Protein AF-A0A1Z9F2Z7-F1 (afdb_monomer)

Sequence (155 aa):
MIIESVAAASAILSSLNGLIKTANESGQGIQQLMGTISDFGEALTNFEVERKSSTFKPLSQSEILKLTQIKKSYERYWRDVHDILLVADPETLEAFKAAKIEQERARKEHLRLIARKKKEREILMQQLLVGGATLFIGGIIAIGSIFIIVKVFGG

Mean predicted aligned error: 11.64 Å

pLDDT: mean 77.97, std 8.85, range [50.25, 89.12]

Structure (mmCIF, N/CA/C/O backbone):
data_AF-A0A1Z9F2Z7-F1
#
_entry.id   AF-A0A1Z9F2Z7-F1
#
loop_
_atom_site.group_PDB
_atom_site.id
_atom_site.type_symbol
_atom_site.label_atom_id
_atom_site.label_alt_id
_atom_site.label_comp_id
_atom_site.label_asym_id
_atom_site.label_entity_id
_atom_site.label_seq_id
_atom_site.pdbx_PDB_ins_code
_atom_site.Cartn_x
_atom_site.Cartn_y
_atom_site.Cartn_z
_atom_site.occupancy
_atom_site.B_iso_or_equiv
_atom_site.auth_seq_id
_atom_site.auth_comp_id
_atom_site.auth_asym_id
_atom_site.auth_atom_id
_atom_site.pdbx_PDB_model_num
ATOM 1 N N . MET A 1 1 ? -4.131 -10.294 -0.042 1.00 72.69 1 MET A N 1
ATOM 2 C CA . MET A 1 1 ? -5.176 -9.638 -0.870 1.00 72.69 1 MET A CA 1
ATOM 3 C C . MET A 1 1 ? -4.558 -9.168 -2.187 1.00 72.69 1 MET A C 1
ATOM 5 O O . MET A 1 1 ? -3.393 -8.794 -2.164 1.00 72.69 1 MET A O 1
ATOM 9 N N . ILE A 1 2 ? -5.284 -9.196 -3.314 1.00 73.38 2 ILE A N 1
ATOM 10 C CA . ILE A 1 2 ? -4.780 -8.736 -4.627 1.00 73.38 2 ILE A CA 1
ATOM 11 C C . ILE A 1 2 ? -5.693 -7.624 -5.151 1.00 73.38 2 ILE A C 1
ATOM 13 O O . ILE A 1 2 ? -6.915 -7.747 -5.100 1.00 73.38 2 ILE A O 1
ATOM 17 N N . ILE A 1 3 ? -5.099 -6.532 -5.634 1.00 80.00 3 ILE A N 1
ATOM 18 C CA . ILE A 1 3 ? -5.809 -5.424 -6.277 1.00 80.00 3 ILE A CA 1
ATOM 19 C C . ILE A 1 3 ? -5.435 -5.444 -7.752 1.00 80.00 3 ILE A C 1
ATOM 21 O O . ILE A 1 3 ? -4.288 -5.199 -8.102 1.00 80.00 3 ILE A O 1
ATOM 25 N N . GLU A 1 4 ? -6.411 -5.714 -8.611 1.00 79.88 4 GLU A N 1
ATOM 26 C CA . GLU A 1 4 ? -6.197 -5.789 -10.063 1.00 79.88 4 GLU A CA 1
ATOM 27 C C . GLU A 1 4 ? -6.548 -4.473 -10.774 1.00 79.88 4 GLU A C 1
ATOM 29 O O . GLU A 1 4 ? -6.140 -4.224 -11.909 1.00 79.88 4 GLU A O 1
ATOM 34 N N . SER A 1 5 ? -7.317 -3.602 -10.112 1.00 84.75 5 SER A N 1
ATOM 35 C CA . SER A 1 5 ? -7.756 -2.319 -10.659 1.00 84.75 5 SER A CA 1
ATOM 36 C C . SER A 1 5 ? -8.044 -1.287 -9.568 1.00 84.75 5 SER A C 1
ATOM 38 O O . SER A 1 5 ? -8.316 -1.616 -8.412 1.00 84.75 5 SER A O 1
ATOM 40 N N . VAL A 1 6 ? -8.073 -0.008 -9.953 1.00 83.19 6 VAL A N 1
ATOM 41 C CA . VAL A 1 6 ? -8.484 1.087 -9.055 1.00 83.19 6 VAL A CA 1
ATOM 42 C C . VAL A 1 6 ? -9.939 0.927 -8.589 1.00 83.19 6 VAL A C 1
ATOM 44 O O . VAL A 1 6 ? -10.285 1.327 -7.476 1.00 83.19 6 VAL A O 1
ATOM 47 N N . ALA A 1 7 ? -10.795 0.311 -9.409 1.00 85.06 7 ALA A N 1
ATOM 48 C CA . ALA A 1 7 ? -12.169 -0.009 -9.033 1.00 85.06 7 ALA A CA 1
ATOM 49 C C . ALA A 1 7 ? -12.216 -1.077 -7.927 1.00 85.06 7 ALA A C 1
ATOM 51 O O . ALA A 1 7 ? -12.922 -0.887 -6.940 1.00 85.06 7 ALA A O 1
ATOM 52 N N . ALA A 1 8 ? -11.400 -2.133 -8.032 1.00 86.25 8 ALA A N 1
ATOM 53 C CA . ALA A 1 8 ? -11.265 -3.138 -6.976 1.00 86.25 8 ALA A CA 1
ATOM 54 C C . ALA A 1 8 ? -10.764 -2.510 -5.665 1.00 86.25 8 ALA A C 1
ATOM 56 O O . ALA A 1 8 ? -11.340 -2.748 -4.604 1.00 86.25 8 ALA A O 1
ATOM 57 N N . ALA A 1 9 ? -9.765 -1.622 -5.743 1.00 86.50 9 ALA A N 1
ATOM 58 C CA . ALA A 1 9 ? -9.284 -0.882 -4.577 1.00 86.50 9 ALA A CA 1
ATOM 59 C C . ALA A 1 9 ? -10.388 -0.026 -3.929 1.00 86.50 9 ALA A C 1
ATOM 61 O O . ALA A 1 9 ? -10.480 0.049 -2.708 1.00 86.50 9 ALA A O 1
ATOM 62 N N . SER A 1 10 ? -11.251 0.590 -4.742 1.00 85.44 10 SER A N 1
ATOM 63 C CA . SER A 1 10 ? -12.384 1.397 -4.268 1.00 85.44 10 SER A CA 1
ATOM 64 C C . SER A 1 10 ? -13.475 0.544 -3.606 1.00 85.44 10 SER A C 1
ATOM 66 O O . SER A 1 10 ? -14.048 0.957 -2.601 1.00 85.44 10 SER A O 1
ATOM 68 N N . ALA A 1 11 ? -13.747 -0.654 -4.132 1.00 87.25 11 ALA A N 1
ATOM 69 C CA . ALA A 1 11 ? -14.697 -1.597 -3.539 1.00 87.25 11 ALA A CA 1
ATOM 70 C C . ALA A 1 11 ? -14.218 -2.086 -2.163 1.00 87.25 11 ALA A C 1
ATOM 72 O O . ALA A 1 11 ? -14.978 -2.062 -1.194 1.00 87.25 11 ALA A O 1
ATOM 73 N N . ILE A 1 12 ? -12.933 -2.436 -2.047 1.00 86.94 12 ILE A N 1
ATOM 74 C CA . ILE A 1 12 ? -12.328 -2.820 -0.765 1.00 86.94 12 ILE A CA 1
ATOM 75 C C . ILE A 1 12 ? -12.365 -1.645 0.222 1.00 86.94 12 ILE A C 1
ATOM 77 O O . ILE A 1 12 ? -12.743 -1.824 1.377 1.00 86.94 12 ILE A O 1
ATOM 81 N N . LEU A 1 13 ? -12.056 -0.427 -0.235 1.00 86.81 13 LEU A N 1
ATOM 82 C CA . LEU A 1 13 ? -12.156 0.787 0.580 1.00 86.81 13 LEU A CA 1
ATOM 83 C C . LEU A 1 13 ? -13.582 0.993 1.132 1.00 86.81 13 LEU A C 1
ATOM 85 O O . LEU A 1 13 ? -13.764 1.363 2.291 1.00 86.81 13 LEU A O 1
ATOM 89 N N . SER A 1 14 ? -14.609 0.725 0.321 1.00 88.25 14 SER A N 1
ATOM 90 C CA . SER A 1 14 ? -16.007 0.778 0.760 1.00 88.25 14 SER A CA 1
ATOM 91 C C . SER A 1 14 ? -16.318 -0.277 1.829 1.00 88.25 14 SER A C 1
ATOM 93 O O . SER A 1 14 ? -16.948 0.055 2.832 1.00 88.25 14 SER A O 1
ATOM 95 N N . SER A 1 15 ? -15.804 -1.501 1.676 1.00 87.38 15 SER A N 1
ATOM 96 C CA . SER A 1 15 ? -15.924 -2.555 2.692 1.00 87.38 15 SER A CA 1
ATOM 97 C C . SER A 1 15 ? -15.246 -2.168 4.011 1.00 87.38 15 SER A C 1
ATOM 99 O O . SER A 1 15 ? -15.815 -2.386 5.078 1.00 87.38 15 SER A O 1
ATOM 101 N N . LEU A 1 16 ? -14.059 -1.555 3.951 1.00 87.25 16 LEU A N 1
ATOM 102 C CA . LEU A 1 16 ? -13.340 -1.068 5.133 1.00 87.25 16 LEU A CA 1
ATOM 103 C C . LEU A 1 16 ? -14.136 0.001 5.887 1.00 87.25 16 LEU A C 1
ATOM 105 O O . LEU A 1 16 ? -14.229 -0.070 7.107 1.00 87.25 16 LEU A O 1
ATOM 109 N N . ASN A 1 17 ? -14.777 0.944 5.182 1.00 87.94 17 ASN A N 1
ATOM 110 C CA . ASN A 1 17 ? -15.693 1.895 5.828 1.00 87.94 17 ASN A CA 1
ATOM 111 C C . ASN A 1 17 ? -16.819 1.184 6.593 1.00 87.94 17 ASN A C 1
ATOM 113 O O . ASN A 1 17 ? -17.200 1.645 7.665 1.00 87.94 17 ASN A O 1
ATOM 117 N N . GLY A 1 18 ? -17.372 0.099 6.038 1.00 88.19 18 GLY A N 1
ATOM 118 C CA . GLY A 1 18 ? -18.403 -0.697 6.706 1.00 88.19 18 GLY A CA 1
ATOM 119 C C . GLY A 1 18 ? -17.891 -1.305 8.011 1.00 88.19 18 GLY A C 1
ATOM 120 O O . GLY A 1 18 ? -18.503 -1.112 9.056 1.00 88.19 18 GLY A O 1
ATOM 121 N N . LEU A 1 19 ? -16.718 -1.941 7.963 1.00 86.31 19 LEU A N 1
ATOM 122 C CA . LEU A 1 19 ? -16.080 -2.540 9.139 1.00 86.31 19 LEU A CA 1
ATOM 123 C C . LEU A 1 19 ? -15.731 -1.504 10.218 1.00 86.31 19 LEU A C 1
ATOM 125 O O . LEU A 1 19 ? -15.905 -1.786 11.398 1.00 86.31 19 LEU A O 1
ATOM 129 N N . ILE A 1 20 ? -15.291 -0.300 9.835 1.00 86.94 20 ILE A N 1
ATOM 130 C CA . ILE A 1 20 ? -15.025 0.800 10.780 1.00 86.94 20 ILE A CA 1
ATOM 131 C C . ILE A 1 20 ? -16.297 1.218 11.507 1.00 86.94 20 ILE A C 1
ATOM 133 O O . ILE A 1 20 ? -16.264 1.400 12.719 1.00 86.94 20 ILE A O 1
ATOM 137 N N . LYS A 1 21 ? -17.420 1.353 10.791 1.00 88.44 21 LYS A N 1
ATOM 138 C CA . LYS A 1 21 ? -18.703 1.690 11.422 1.00 88.44 21 LYS A CA 1
ATOM 139 C C . LYS A 1 21 ? -19.112 0.625 12.431 1.00 88.44 21 LYS A C 1
ATOM 141 O O . LYS A 1 21 ? -19.410 0.960 13.569 1.00 88.44 21 LYS A O 1
ATOM 146 N N . THR A 1 22 ? -19.028 -0.647 12.048 1.00 85.25 22 THR A N 1
ATOM 147 C CA . THR A 1 22 ? -19.336 -1.766 12.945 1.00 85.25 22 THR A CA 1
ATOM 148 C C . THR A 1 22 ? -18.419 -1.795 14.168 1.00 85.25 22 THR A C 1
ATOM 150 O O . THR A 1 22 ? -18.904 -1.967 15.286 1.00 85.25 22 THR A O 1
ATOM 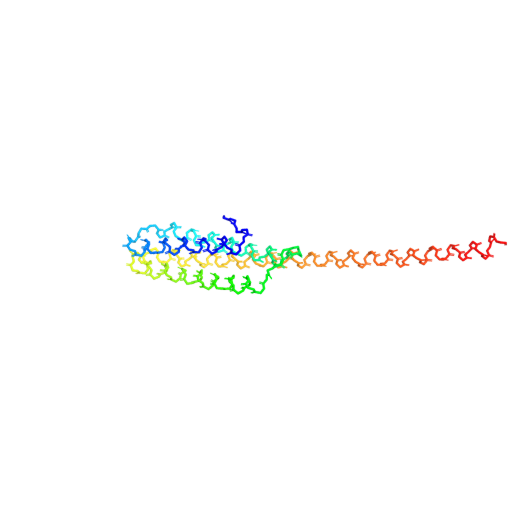153 N N . ALA A 1 23 ? -17.115 -1.580 13.985 1.00 85.38 23 ALA A N 1
ATOM 154 C CA . ALA A 1 23 ? -16.154 -1.526 15.084 1.00 85.38 23 ALA A CA 1
ATOM 155 C C . ALA A 1 23 ? -16.412 -0.339 16.023 1.00 85.38 23 ALA A C 1
ATOM 157 O O . ALA A 1 23 ? -16.305 -0.486 17.236 1.00 85.38 23 ALA A O 1
ATOM 158 N N . ASN A 1 24 ? -16.802 0.814 15.480 1.00 83.69 24 ASN A N 1
ATOM 159 C CA . ASN A 1 24 ? -17.146 1.996 16.264 1.00 83.69 24 ASN A CA 1
ATOM 160 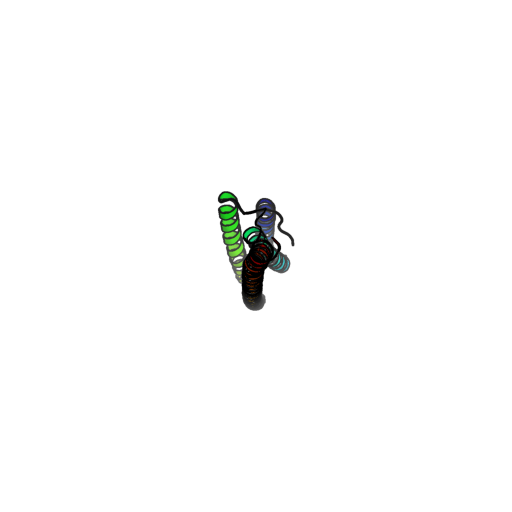C C . ASN A 1 24 ? -18.449 1.816 17.062 1.00 83.69 24 ASN A C 1
ATOM 162 O O . ASN A 1 24 ? -18.557 2.284 18.187 1.00 83.69 24 ASN A O 1
ATOM 166 N N . GLU A 1 25 ? -19.445 1.139 16.488 1.00 82.88 25 GLU A N 1
ATOM 167 C CA . GLU A 1 25 ? -20.755 0.936 17.121 1.00 82.88 25 GLU A CA 1
ATOM 168 C C . GLU A 1 25 ? -20.745 -0.175 18.180 1.00 82.88 25 GLU A C 1
ATOM 170 O O . GLU A 1 25 ? -21.462 -0.084 19.173 1.00 82.88 25 GLU A O 1
ATOM 175 N N . SER A 1 26 ? -19.952 -1.230 17.974 1.00 79.25 26 SER A N 1
ATOM 176 C CA . SER A 1 26 ? -19.972 -2.428 18.826 1.00 79.25 26 SER A CA 1
ATOM 177 C C . SER A 1 26 ? -18.719 -2.623 19.680 1.00 79.25 26 SER A C 1
ATOM 179 O O . SER A 1 26 ? -18.720 -3.481 20.560 1.00 79.25 26 SER A O 1
ATOM 181 N N . GLY A 1 27 ? -17.629 -1.900 19.398 1.00 69.94 27 GLY A N 1
ATOM 182 C CA . GLY A 1 27 ? -16.301 -2.149 19.975 1.00 69.94 27 GLY A CA 1
ATOM 183 C C . GLY A 1 27 ? -15.671 -3.485 19.548 1.00 69.94 27 GLY A C 1
ATOM 184 O O . GLY A 1 27 ? -14.523 -3.770 19.883 1.00 69.94 27 GLY A O 1
ATOM 185 N N . GLN A 1 28 ? -16.394 -4.320 18.796 1.00 75.44 28 GLN A N 1
ATOM 186 C CA . GLN A 1 28 ? -15.959 -5.647 18.374 1.00 75.44 28 GLN A CA 1
ATOM 187 C C . GLN A 1 28 ? -15.321 -5.609 16.983 1.00 75.44 28 GLN A C 1
ATOM 189 O O . GLN A 1 28 ? -15.582 -4.729 16.165 1.00 75.44 28 GLN A O 1
ATOM 194 N N . GLY A 1 29 ? -14.463 -6.590 16.695 1.00 78.06 29 GLY A N 1
ATOM 195 C CA . GLY A 1 29 ? -13.869 -6.745 15.364 1.00 78.06 29 GLY A CA 1
ATOM 196 C C . GLY A 1 29 ? -12.740 -5.761 15.042 1.00 78.06 29 GLY A C 1
ATOM 197 O O . GLY A 1 29 ? -12.251 -5.762 13.914 1.00 78.06 29 GLY A O 1
ATOM 198 N N . ILE A 1 30 ? -12.260 -4.973 16.012 1.00 81.00 30 ILE A N 1
ATOM 199 C CA . ILE A 1 30 ? -11.138 -4.040 15.807 1.00 81.00 30 ILE A CA 1
ATOM 200 C C . ILE A 1 30 ? -9.879 -4.783 15.338 1.00 81.00 30 ILE A C 1
ATOM 202 O O . ILE A 1 30 ? -9.212 -4.334 14.413 1.00 81.00 30 ILE A O 1
ATOM 206 N N . GLN A 1 31 ? -9.586 -5.962 15.891 1.00 78.06 31 GLN A N 1
ATOM 207 C CA . GLN A 1 31 ? -8.452 -6.785 15.444 1.00 78.06 31 GLN A CA 1
ATOM 208 C C . GLN A 1 31 ? -8.578 -7.233 13.985 1.00 78.06 31 GLN A C 1
ATOM 210 O O . GLN A 1 31 ? -7.618 -7.146 13.219 1.00 78.06 31 GLN A O 1
ATOM 215 N N . GLN A 1 32 ? -9.777 -7.638 13.568 1.00 83.25 32 GLN A N 1
ATOM 216 C CA . GLN A 1 32 ? -10.051 -7.998 12.179 1.00 83.25 32 GLN A CA 1
ATOM 217 C C . GLN A 1 32 ? -9.944 -6.780 11.254 1.00 83.25 32 GLN A C 1
ATOM 219 O O . GLN A 1 32 ? -9.379 -6.871 10.162 1.00 83.25 32 GLN A O 1
ATOM 224 N N . LEU A 1 33 ? -10.448 -5.629 11.697 1.00 84.12 33 LEU A N 1
ATOM 225 C CA . LEU A 1 33 ? -10.346 -4.367 10.978 1.00 84.12 33 LEU A CA 1
ATOM 226 C C . LEU A 1 33 ? -8.881 -3.951 10.794 1.00 84.12 33 LEU A C 1
ATOM 228 O O . LEU A 1 33 ? -8.487 -3.612 9.681 1.00 84.12 33 LEU A O 1
ATOM 232 N N . MET A 1 34 ? -8.059 -4.051 11.840 1.00 80.88 34 MET A N 1
ATOM 233 C CA . MET A 1 34 ? -6.619 -3.789 11.774 1.00 80.88 34 MET A CA 1
ATOM 234 C C . MET A 1 34 ? -5.921 -4.687 10.752 1.00 80.88 34 MET A C 1
ATOM 236 O O . MET A 1 34 ? -5.185 -4.182 9.903 1.00 80.88 34 MET A O 1
ATOM 240 N N . GLY A 1 35 ? -6.188 -5.998 10.787 1.00 81.62 35 GLY A N 1
ATOM 241 C CA . GLY A 1 35 ? -5.644 -6.942 9.808 1.00 81.62 35 GLY A CA 1
ATOM 242 C C . GLY A 1 35 ? -6.067 -6.595 8.379 1.00 81.62 35 GLY A C 1
ATOM 243 O O . GLY A 1 35 ? -5.234 -6.490 7.484 1.00 81.62 35 GLY A O 1
ATOM 244 N N . THR A 1 36 ? -7.349 -6.288 8.178 1.00 84.38 36 THR A N 1
ATOM 245 C CA . THR A 1 36 ? -7.888 -5.965 6.848 1.00 84.38 36 THR A CA 1
ATOM 246 C C . THR A 1 36 ? -7.326 -4.649 6.303 1.00 84.38 36 THR A C 1
ATOM 248 O O . THR A 1 36 ? -7.004 -4.559 5.117 1.00 84.38 36 THR A O 1
ATOM 251 N N . ILE A 1 37 ? -7.174 -3.622 7.150 1.00 84.25 37 ILE A N 1
ATOM 252 C CA . ILE A 1 37 ? -6.520 -2.365 6.767 1.00 84.25 37 ILE A CA 1
ATOM 253 C C . ILE A 1 37 ? -5.058 -2.646 6.401 1.00 84.25 37 ILE A C 1
ATOM 255 O O . ILE A 1 37 ? -4.592 -2.153 5.375 1.00 84.25 37 ILE A O 1
ATOM 259 N N . SER A 1 38 ? -4.344 -3.454 7.190 1.00 84.25 38 SER A N 1
ATOM 260 C CA . SER A 1 38 ? -2.955 -3.823 6.904 1.00 84.25 38 SER A CA 1
ATOM 261 C C . SER A 1 38 ? -2.797 -4.494 5.541 1.00 84.25 38 SER A C 1
ATOM 263 O O . SER A 1 38 ? -2.049 -3.999 4.692 1.00 84.25 38 SER A O 1
ATOM 265 N N . ASP A 1 39 ? -3.570 -5.550 5.295 1.00 85.62 39 ASP A N 1
ATOM 266 C CA . ASP A 1 39 ? -3.541 -6.308 4.044 1.00 85.62 39 ASP A CA 1
ATOM 267 C C . ASP A 1 39 ? -3.902 -5.436 2.837 1.00 85.62 39 ASP A C 1
ATOM 269 O O . ASP A 1 39 ? -3.331 -5.575 1.751 1.00 85.62 39 ASP A O 1
ATOM 273 N N . PHE A 1 40 ? -4.841 -4.503 3.019 1.00 87.19 40 PHE A N 1
ATOM 274 C CA . PHE A 1 40 ? -5.204 -3.543 1.986 1.00 87.19 40 PHE A CA 1
ATOM 275 C C . PHE A 1 40 ? -4.064 -2.564 1.683 1.00 87.19 40 PHE A C 1
ATOM 277 O O . PHE A 1 40 ? -3.782 -2.296 0.515 1.00 87.19 40 PHE A O 1
ATOM 284 N N . GLY A 1 41 ? -3.379 -2.048 2.706 1.00 84.38 41 GLY A N 1
ATOM 285 C CA . GLY A 1 41 ? -2.238 -1.143 2.544 1.00 84.38 41 GLY A CA 1
ATOM 286 C C . GLY A 1 41 ? -1.065 -1.787 1.799 1.00 84.38 41 GLY A C 1
ATOM 287 O O . GLY A 1 41 ? -0.430 -1.144 0.948 1.00 84.38 41 GLY A O 1
ATOM 288 N N . GLU A 1 42 ? -0.801 -3.065 2.075 1.00 84.12 42 GLU A N 1
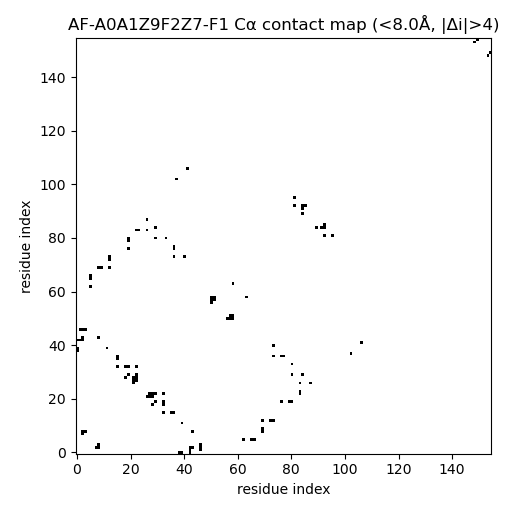ATOM 289 C CA . GLU A 1 42 ? 0.196 -3.859 1.357 1.00 84.12 42 GLU A CA 1
ATOM 290 C C . GLU A 1 42 ? -0.223 -4.093 -0.100 1.00 84.12 42 GLU A C 1
ATOM 292 O O . GLU A 1 42 ? 0.530 -3.759 -1.022 1.00 84.12 42 GLU A O 1
ATOM 297 N N . ALA A 1 43 ? -1.452 -4.566 -0.328 1.00 85.31 43 ALA A N 1
ATOM 298 C CA . ALA A 1 43 ? -1.982 -4.805 -1.669 1.00 85.31 43 ALA A CA 1
ATOM 299 C C . ALA A 1 43 ? -2.005 -3.526 -2.524 1.00 85.31 43 ALA A C 1
ATOM 301 O O . ALA A 1 43 ? -1.655 -3.561 -3.704 1.00 85.31 43 ALA A O 1
ATOM 302 N N . LEU A 1 44 ? -2.345 -2.378 -1.926 1.00 86.62 44 LEU A N 1
ATOM 303 C CA . LEU A 1 44 ? -2.347 -1.073 -2.591 1.00 86.62 44 LEU A CA 1
ATOM 304 C C . LEU A 1 44 ? -0.936 -0.634 -2.990 1.00 86.62 44 LEU A C 1
ATOM 306 O O . LEU A 1 44 ? -0.741 -0.078 -4.072 1.00 86.62 44 LEU A O 1
ATOM 310 N N . THR A 1 45 ? 0.052 -0.897 -2.132 1.00 84.81 45 THR A N 1
ATOM 311 C CA . THR A 1 45 ? 1.461 -0.594 -2.414 1.00 84.81 45 THR A CA 1
ATOM 312 C C . THR A 1 45 ? 1.989 -1.479 -3.547 1.00 84.81 45 THR A C 1
ATOM 314 O O . THR A 1 45 ? 2.616 -0.969 -4.475 1.00 84.81 45 THR A O 1
ATOM 317 N N . ASN A 1 46 ? 1.688 -2.780 -3.519 1.00 84.88 46 ASN A N 1
ATOM 318 C CA . ASN A 1 46 ? 2.086 -3.718 -4.571 1.00 84.88 46 ASN A CA 1
ATOM 319 C C . ASN A 1 46 ? 1.436 -3.364 -5.920 1.00 84.88 46 ASN A C 1
ATOM 321 O O . ASN A 1 46 ? 2.137 -3.284 -6.928 1.00 84.88 46 ASN A O 1
ATOM 325 N N . PHE A 1 47 ? 0.138 -3.040 -5.927 1.00 86.50 47 PHE A N 1
ATOM 326 C CA . PHE A 1 47 ? -0.574 -2.588 -7.126 1.00 86.50 47 PHE A CA 1
ATOM 327 C C . PHE A 1 47 ? 0.033 -1.316 -7.727 1.00 86.50 47 PHE A C 1
ATOM 329 O O . PHE A 1 47 ? 0.222 -1.219 -8.939 1.00 86.50 47 PHE A O 1
ATOM 336 N N . GLU A 1 48 ? 0.377 -0.328 -6.897 1.00 83.19 48 GLU A N 1
ATOM 337 C CA . GLU A 1 48 ? 1.010 0.900 -7.382 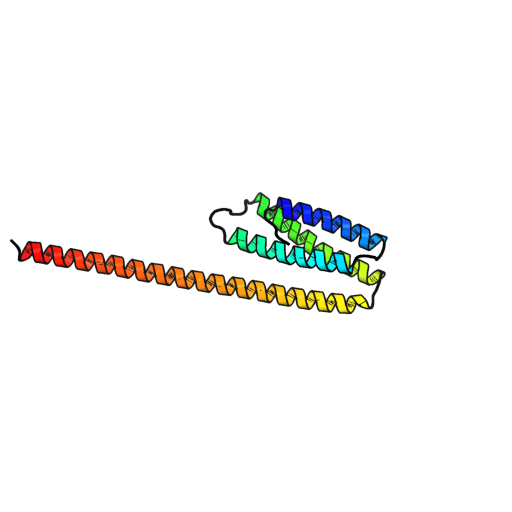1.00 83.19 48 GLU A CA 1
ATOM 338 C C . GLU A 1 48 ? 2.384 0.626 -8.005 1.00 83.19 48 GLU A C 1
ATOM 340 O O . GLU A 1 48 ? 2.713 1.201 -9.043 1.00 83.19 48 GLU A O 1
ATOM 345 N N . VAL A 1 49 ? 3.184 -0.248 -7.392 1.00 81.50 49 VAL A N 1
ATOM 346 C CA . VAL A 1 49 ? 4.500 -0.636 -7.914 1.00 81.50 49 VAL A CA 1
ATOM 347 C C . VAL A 1 49 ? 4.360 -1.359 -9.251 1.00 81.50 49 VAL A C 1
ATOM 349 O O . VAL A 1 49 ? 5.066 -1.019 -10.204 1.00 81.50 49 VAL A O 1
ATOM 352 N N . GLU A 1 50 ? 3.434 -2.309 -9.352 1.00 81.19 50 GLU A N 1
ATOM 353 C CA . GLU A 1 50 ? 3.160 -3.041 -10.588 1.00 81.19 50 GLU A CA 1
ATOM 354 C C . GLU A 1 50 ? 2.711 -2.089 -11.700 1.00 81.19 50 GLU A C 1
ATOM 356 O O . GLU A 1 50 ? 3.288 -2.065 -12.785 1.00 81.19 50 GLU A O 1
ATOM 361 N N . ARG A 1 51 ? 1.746 -1.212 -11.418 1.00 82.12 51 ARG A N 1
ATOM 362 C CA . ARG A 1 51 ? 1.206 -0.283 -12.416 1.00 82.12 51 ARG A CA 1
ATOM 363 C C . ARG A 1 51 ? 2.199 0.805 -12.830 1.00 82.12 51 ARG A C 1
ATOM 365 O O . ARG A 1 51 ? 2.197 1.201 -13.991 1.00 82.12 51 ARG A O 1
ATOM 372 N N . LYS A 1 52 ? 3.065 1.279 -11.924 1.00 73.75 52 LYS A N 1
ATOM 373 C CA . LYS A 1 52 ? 4.145 2.231 -12.259 1.00 73.75 52 LYS A CA 1
ATOM 374 C C . LYS A 1 52 ? 5.287 1.596 -13.046 1.00 73.75 52 LYS A C 1
ATOM 376 O O . LYS A 1 52 ? 5.990 2.308 -13.756 1.00 73.75 52 LYS A O 1
ATOM 381 N N . SER A 1 53 ? 5.521 0.297 -12.877 1.00 69.56 53 SER A N 1
ATOM 382 C CA . SER A 1 53 ? 6.569 -0.432 -13.601 1.00 69.56 53 SER A CA 1
ATOM 383 C C . SER A 1 53 ? 6.074 -1.069 -14.903 1.00 69.56 53 SER A C 1
ATOM 385 O O . SER A 1 53 ? 6.892 -1.475 -15.725 1.00 69.56 53 SER A O 1
ATOM 387 N N . SER A 1 54 ? 4.757 -1.135 -15.116 1.00 69.94 54 SER A N 1
ATOM 388 C CA . SER A 1 54 ? 4.157 -1.720 -16.312 1.00 69.94 54 SER A CA 1
ATOM 389 C C . SER A 1 54 ? 4.177 -0.759 -17.502 1.00 69.94 54 SER A C 1
ATOM 391 O O . SER A 1 54 ? 3.517 0.278 -17.498 1.00 69.94 54 SER A O 1
ATOM 393 N N . THR A 1 55 ? 4.869 -1.156 -18.571 1.00 61.75 55 THR A N 1
ATOM 394 C CA . THR A 1 55 ? 4.858 -0.461 -19.871 1.00 61.75 55 THR A CA 1
ATOM 395 C C . THR A 1 55 ? 3.533 -0.652 -20.622 1.00 61.75 55 THR A C 1
ATOM 397 O O . THR A 1 55 ? 3.137 0.198 -21.411 1.00 61.75 55 THR A O 1
ATOM 400 N N . PHE A 1 56 ? 2.828 -1.761 -20.374 1.00 62.06 56 PHE A N 1
ATOM 401 C CA . PHE A 1 56 ? 1.645 -2.173 -21.147 1.00 62.06 56 PHE A CA 1
ATOM 402 C C . PHE A 1 56 ? 0.320 -1.712 -20.539 1.00 62.06 56 PHE A C 1
ATOM 404 O O . PHE A 1 56 ? -0.703 -1.657 -21.218 1.00 62.06 56 PHE A O 1
ATOM 411 N N . LYS A 1 57 ? 0.326 -1.406 -19.243 1.00 68.44 57 LYS A N 1
ATOM 412 C CA . LYS A 1 57 ? -0.849 -1.017 -18.469 1.00 68.44 57 LYS A CA 1
ATOM 413 C C . LYS A 1 57 ? -0.455 0.135 -17.528 1.00 68.44 57 LYS A C 1
ATOM 415 O O . LYS A 1 57 ? -0.428 -0.073 -16.313 1.00 68.44 57 LYS A O 1
ATOM 420 N N . PRO A 1 58 ? -0.149 1.337 -18.051 1.00 75.69 58 PRO A N 1
ATOM 421 C CA . PRO A 1 58 ? 0.070 2.515 -17.219 1.00 75.69 58 PRO A CA 1
ATOM 422 C C . PRO A 1 58 ? -1.248 2.999 -16.593 1.00 75.69 58 PRO A C 1
ATOM 424 O O . PRO A 1 58 ? -2.339 2.707 -17.092 1.00 75.69 58 PRO A O 1
ATOM 427 N N . LEU A 1 59 ? -1.155 3.731 -15.482 1.00 78.00 59 LEU A N 1
ATOM 428 C CA . LEU A 1 59 ? -2.307 4.414 -14.884 1.00 78.00 59 LEU A CA 1
ATOM 429 C C . LEU A 1 59 ? -2.626 5.676 -15.686 1.00 78.00 59 LEU A C 1
ATOM 431 O O . LEU A 1 59 ? -1.742 6.494 -15.938 1.00 78.00 59 LEU A O 1
ATOM 435 N N . SER A 1 60 ? -3.895 5.868 -16.033 1.00 83.81 60 SER A N 1
ATOM 436 C CA . SER A 1 60 ? -4.377 7.152 -16.543 1.00 83.81 60 SER A CA 1
ATOM 437 C C . SER A 1 60 ? -4.346 8.229 -15.448 1.00 83.81 60 SER A C 1
ATOM 439 O O . SER A 1 60 ? -4.401 7.925 -14.255 1.00 83.81 60 SER A O 1
ATOM 441 N N . GLN A 1 61 ? -4.345 9.510 -15.831 1.00 82.62 61 GLN A N 1
ATOM 442 C CA . GLN A 1 61 ? -4.408 10.630 -14.874 1.00 82.62 61 GLN A CA 1
ATOM 443 C C . GLN A 1 61 ? -5.595 10.506 -13.903 1.00 82.62 61 GLN A C 1
ATOM 445 O O . GLN A 1 61 ? -5.457 10.751 -12.705 1.00 82.62 61 GLN A O 1
ATOM 450 N N . SER A 1 62 ? -6.753 10.062 -14.401 1.00 84.31 62 SER A N 1
ATOM 451 C CA . SER A 1 62 ? -7.947 9.850 -13.575 1.00 84.31 62 SER A CA 1
ATOM 452 C C . SER A 1 62 ? -7.754 8.748 -12.522 1.00 84.31 62 SER A C 1
ATOM 454 O O . SER A 1 62 ? -8.195 8.883 -11.380 1.00 84.31 62 SER A O 1
ATOM 456 N N . GLU A 1 63 ? -7.048 7.676 -12.877 1.00 84.38 63 GLU A N 1
ATOM 457 C CA . GLU A 1 63 ? -6.731 6.569 -11.979 1.00 84.38 63 GLU A CA 1
ATOM 458 C C . GLU A 1 63 ? -5.684 6.960 -10.938 1.00 84.38 63 GLU A C 1
ATOM 460 O O . GLU A 1 63 ? -5.802 6.550 -9.788 1.00 84.38 63 GLU A O 1
ATOM 465 N N . ILE A 1 64 ? -4.705 7.790 -11.305 1.00 85.12 64 ILE A N 1
ATOM 466 C CA . ILE A 1 64 ? -3.706 8.336 -10.374 1.00 85.12 64 ILE A CA 1
ATOM 467 C C . ILE A 1 64 ? -4.388 9.187 -9.299 1.00 85.12 64 ILE A C 1
ATOM 469 O O . ILE A 1 64 ? -4.105 9.034 -8.106 1.00 85.12 64 ILE A O 1
ATOM 473 N N . LEU A 1 65 ? -5.316 10.058 -9.703 1.00 88.75 65 LEU A N 1
ATOM 474 C CA . LEU A 1 65 ? -6.083 10.882 -8.768 1.00 88.75 65 LEU A CA 1
ATOM 475 C C . LEU A 1 65 ? -6.913 10.016 -7.815 1.00 88.75 65 LEU A C 1
ATOM 477 O O . LEU A 1 65 ? -6.838 10.201 -6.601 1.00 88.75 65 LEU A O 1
ATOM 481 N N . LYS A 1 66 ? -7.640 9.022 -8.339 1.00 87.25 66 LYS A N 1
ATOM 482 C CA . LYS A 1 66 ? -8.413 8.077 -7.516 1.00 87.25 66 LYS A CA 1
ATOM 483 C C . LYS A 1 66 ? -7.524 7.271 -6.570 1.00 87.25 66 LYS A C 1
ATOM 485 O O . LYS A 1 66 ? -7.852 7.141 -5.397 1.00 87.25 66 LYS A O 1
ATOM 490 N N . LEU A 1 67 ? -6.377 6.779 -7.035 1.00 87.50 67 LEU A N 1
ATOM 491 C CA . LEU A 1 67 ? -5.409 6.065 -6.197 1.00 87.50 67 LEU A CA 1
ATOM 492 C C . LEU A 1 67 ? -4.902 6.949 -5.048 1.00 87.50 67 LEU A C 1
ATOM 494 O O . LEU A 1 67 ? -4.775 6.494 -3.914 1.00 87.50 67 LEU A O 1
ATOM 498 N N . THR A 1 68 ? -4.653 8.227 -5.329 1.00 86.19 68 THR A N 1
ATOM 499 C CA . THR A 1 68 ? -4.235 9.209 -4.320 1.00 86.19 68 THR A CA 1
ATOM 500 C C . THR A 1 68 ? -5.336 9.445 -3.286 1.00 86.19 68 THR A C 1
ATOM 502 O O . THR A 1 68 ? -5.062 9.487 -2.087 1.00 86.19 68 THR A O 1
ATOM 505 N N . GLN A 1 69 ? -6.593 9.540 -3.726 1.00 88.88 69 GLN A N 1
ATOM 506 C CA . GLN A 1 69 ? -7.747 9.636 -2.828 1.00 88.88 69 GLN A CA 1
ATOM 507 C C . GLN A 1 69 ? -7.881 8.386 -1.948 1.00 88.88 69 GLN A C 1
ATOM 509 O O . GLN A 1 69 ? -8.000 8.516 -0.732 1.00 88.88 69 GLN A O 1
ATOM 514 N N . ILE A 1 70 ? -7.774 7.189 -2.536 1.00 89.12 70 ILE A N 1
ATOM 515 C CA . ILE A 1 70 ? -7.805 5.906 -1.819 1.00 89.12 70 ILE A CA 1
ATOM 516 C C . ILE A 1 70 ? -6.721 5.861 -0.737 1.00 89.12 70 ILE A C 1
ATOM 518 O O . ILE A 1 70 ? -7.011 5.496 0.400 1.00 89.12 70 ILE A O 1
ATOM 522 N N . LYS A 1 71 ? -5.489 6.282 -1.051 1.00 87.81 71 LYS A N 1
ATOM 523 C CA . LYS A 1 71 ? -4.394 6.361 -0.071 1.00 87.81 71 LYS A CA 1
ATOM 524 C C . LYS A 1 71 ? -4.716 7.280 1.102 1.00 87.81 71 LYS A C 1
ATOM 526 O O . LYS A 1 71 ? -4.494 6.906 2.249 1.00 87.81 71 LYS A O 1
ATOM 531 N N . LYS A 1 72 ? -5.262 8.464 0.823 1.00 88.81 72 LYS A N 1
ATOM 532 C CA . LYS A 1 72 ? -5.644 9.418 1.868 1.00 88.81 72 LYS A CA 1
ATOM 533 C C . LYS A 1 72 ? -6.746 8.852 2.769 1.00 88.81 72 LYS A C 1
ATOM 535 O O . LYS A 1 72 ? -6.696 9.023 3.984 1.00 88.81 72 LYS A O 1
ATOM 540 N N . SER A 1 73 ? -7.728 8.163 2.190 1.00 87.19 73 SER A N 1
ATOM 541 C CA . SER A 1 73 ? -8.777 7.474 2.949 1.00 87.19 73 SER A CA 1
ATOM 542 C C . SER A 1 73 ? -8.219 6.331 3.796 1.00 87.19 73 SER A C 1
ATOM 544 O O . SER A 1 73 ? -8.577 6.214 4.961 1.00 87.19 73 SER A O 1
ATOM 546 N N . TYR A 1 74 ? -7.290 5.548 3.249 1.00 85.94 74 TYR A N 1
ATOM 547 C CA . TYR A 1 74 ? -6.573 4.506 3.981 1.00 85.94 74 TYR A CA 1
ATOM 548 C C . TYR A 1 74 ? -5.822 5.057 5.206 1.00 85.94 74 TYR A C 1
ATOM 550 O O . TYR A 1 74 ? -5.937 4.510 6.299 1.00 85.94 74 TYR A O 1
ATOM 558 N N . GLU A 1 75 ? -5.090 6.163 5.056 1.00 86.31 75 GLU A N 1
ATOM 559 C CA . GLU A 1 75 ? -4.398 6.810 6.181 1.00 86.31 75 GLU A CA 1
ATOM 560 C C . GLU A 1 75 ? -5.377 7.305 7.249 1.00 86.31 75 GLU A C 1
ATOM 562 O O . GLU A 1 75 ? -5.086 7.220 8.444 1.00 86.31 75 GLU A O 1
ATOM 567 N N . ARG A 1 76 ? -6.555 7.783 6.827 1.00 89.06 76 ARG A N 1
ATOM 568 C CA . ARG A 1 76 ? -7.627 8.167 7.748 1.00 89.06 76 ARG A CA 1
ATOM 569 C C . ARG A 1 76 ? -8.114 6.975 8.570 1.00 89.06 76 ARG A C 1
ATOM 571 O O . ARG A 1 76 ? -8.276 7.129 9.768 1.00 89.06 76 ARG A O 1
ATOM 578 N N . TYR A 1 77 ? -8.259 5.789 7.983 1.00 86.31 77 TYR A N 1
ATOM 579 C CA . TYR A 1 77 ? -8.739 4.608 8.712 1.00 86.31 77 TYR A CA 1
ATOM 580 C C . TYR A 1 77 ? -7.833 4.180 9.856 1.00 86.31 77 TYR A C 1
ATOM 582 O O . TYR A 1 77 ? -8.321 3.748 10.891 1.00 86.31 77 TYR A O 1
ATOM 590 N N . TRP A 1 78 ? -6.521 4.361 9.720 1.00 83.25 78 TRP A N 1
ATOM 591 C CA . TRP A 1 78 ? -5.608 4.142 10.842 1.00 83.25 78 TRP A CA 1
ATOM 592 C C . TRP A 1 78 ? -5.812 5.128 11.988 1.00 83.25 78 TRP A C 1
ATOM 594 O O . TRP A 1 78 ? -5.490 4.798 13.127 1.00 83.25 78 TRP A O 1
ATOM 604 N N . ARG A 1 79 ? -6.287 6.341 11.693 1.00 86.94 7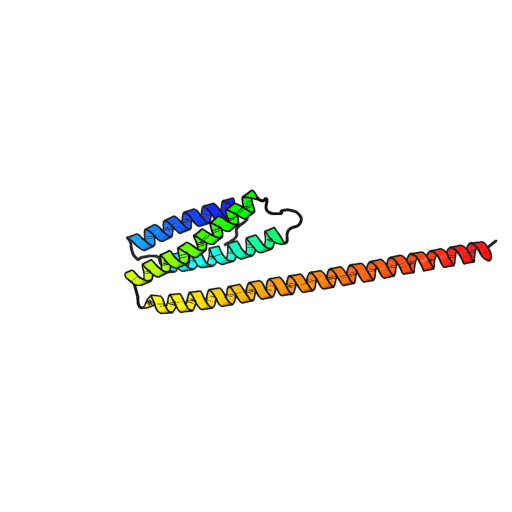9 ARG A N 1
ATOM 605 C CA . ARG A 1 79 ? -6.687 7.310 12.715 1.00 86.94 79 ARG A CA 1
ATOM 606 C C . ARG A 1 79 ? -8.026 6.910 13.322 1.00 86.94 79 ARG A C 1
ATOM 608 O O . ARG A 1 79 ? -8.109 6.825 14.533 1.00 86.94 79 ARG A O 1
ATOM 615 N N . ASP A 1 80 ? -8.995 6.536 12.492 1.00 86.25 80 ASP A N 1
ATOM 616 C CA . ASP A 1 80 ? -10.312 6.088 12.951 1.00 86.25 80 ASP A CA 1
ATOM 617 C C . ASP A 1 80 ? -10.178 4.868 13.896 1.00 86.25 80 ASP A C 1
ATOM 619 O O . ASP A 1 80 ? -10.770 4.845 14.967 1.00 86.25 80 ASP A O 1
ATOM 623 N N . VAL A 1 81 ? -9.319 3.890 13.576 1.00 83.88 81 VAL A N 1
ATOM 624 C CA . VAL A 1 81 ? -9.017 2.751 14.470 1.00 83.88 81 VAL A CA 1
ATOM 625 C C . VAL A 1 81 ? -8.320 3.186 15.757 1.00 83.88 81 VAL A C 1
ATOM 627 O O . VAL A 1 81 ? -8.628 2.662 16.824 1.00 83.88 81 VAL A O 1
ATOM 630 N N . HIS A 1 82 ? -7.376 4.125 15.670 1.00 86.50 82 HIS A N 1
ATOM 631 C CA . HIS A 1 82 ? -6.695 4.658 16.847 1.00 86.50 82 HIS A CA 1
ATOM 632 C C . HIS A 1 82 ? -7.684 5.314 17.814 1.00 86.50 82 HIS A C 1
ATOM 634 O O . HIS A 1 82 ? -7.617 5.065 19.015 1.00 86.50 82 HIS A O 1
ATOM 640 N N . ASP A 1 83 ? -8.610 6.104 17.275 1.00 86.31 83 ASP A N 1
ATOM 641 C CA . ASP A 1 83 ? -9.625 6.815 18.042 1.00 86.31 83 ASP A CA 1
ATOM 642 C C . ASP A 1 83 ? -10.624 5.830 18.672 1.00 86.31 83 ASP A C 1
ATOM 644 O O . ASP A 1 83 ? -10.980 5.982 19.839 1.00 86.31 83 ASP A O 1
ATOM 648 N N . ILE A 1 84 ? -11.010 4.769 17.950 1.00 83.69 84 ILE A N 1
ATOM 649 C CA . ILE A 1 84 ? -11.851 3.693 18.499 1.00 83.69 84 ILE A CA 1
ATOM 650 C C . ILE A 1 84 ? -11.130 2.979 19.651 1.00 83.69 84 ILE A C 1
ATOM 652 O O . ILE A 1 84 ? -11.719 2.798 20.712 1.00 83.69 84 ILE A O 1
ATOM 656 N N . LEU A 1 85 ? -9.860 2.596 19.480 1.00 80.81 85 LEU A N 1
ATOM 657 C CA . LEU A 1 85 ? -9.085 1.916 20.527 1.00 80.81 85 LEU A CA 1
ATOM 658 C C . LEU A 1 85 ? -8.869 2.799 21.758 1.00 80.81 85 LEU A C 1
ATOM 660 O O . LEU A 1 85 ? -8.923 2.305 22.877 1.00 80.81 85 LEU A O 1
ATOM 664 N N . LEU A 1 86 ? -8.674 4.106 21.569 1.00 82.75 86 LEU A N 1
ATOM 665 C CA . LEU A 1 86 ? -8.543 5.053 22.676 1.00 82.75 86 LEU A CA 1
ATOM 666 C C . LEU A 1 86 ? -9.774 5.037 23.597 1.00 82.75 86 LEU A C 1
ATOM 668 O O . LEU A 1 86 ? -9.633 5.222 24.804 1.00 82.75 86 LEU A O 1
ATOM 672 N N . VAL A 1 87 ? -10.964 4.831 23.026 1.00 79.44 87 VAL A N 1
ATOM 673 C CA . VAL A 1 87 ? -12.240 4.834 23.753 1.00 79.44 87 VAL A CA 1
ATOM 674 C C . VAL A 1 87 ? -12.629 3.436 24.241 1.00 79.44 87 VAL A C 1
ATOM 676 O O . VAL A 1 87 ? -13.122 3.302 25.358 1.00 79.44 87 VAL A O 1
ATOM 679 N N . ALA A 1 88 ? -12.438 2.407 23.414 1.00 73.88 88 ALA A N 1
ATOM 680 C CA . ALA A 1 88 ? -12.933 1.057 23.670 1.00 73.88 88 ALA A CA 1
ATOM 681 C C . ALA A 1 88 ? -11.986 0.210 24.531 1.00 73.88 88 ALA A C 1
ATOM 683 O O . ALA A 1 88 ? -12.461 -0.561 25.361 1.00 73.88 88 ALA A O 1
ATOM 684 N N . ASP A 1 89 ? -10.671 0.329 24.327 1.00 70.56 89 ASP A N 1
ATOM 685 C CA . ASP A 1 89 ? -9.675 -0.490 25.022 1.00 70.56 89 ASP A CA 1
ATOM 686 C C . ASP A 1 89 ? -8.272 0.162 24.986 1.00 70.56 89 ASP A C 1
ATOM 688 O O . ASP A 1 89 ? -7.465 -0.084 24.080 1.00 70.56 89 ASP A O 1
ATOM 692 N N . PRO A 1 90 ? -7.957 1.027 25.966 1.00 73.56 90 PRO A N 1
ATOM 693 C CA . PRO A 1 90 ? -6.704 1.773 25.985 1.00 73.56 90 PRO A CA 1
ATOM 694 C C . PRO A 1 90 ? -5.468 0.906 26.272 1.00 73.56 90 PRO A C 1
ATOM 696 O O . PRO A 1 90 ? -4.360 1.333 25.945 1.00 73.56 90 PRO A O 1
ATOM 699 N N . GLU A 1 91 ? -5.611 -0.301 26.831 1.00 73.25 91 GLU A N 1
ATOM 700 C CA . GLU A 1 91 ? -4.472 -1.201 27.076 1.00 73.25 91 GLU A CA 1
ATOM 701 C C . GLU A 1 91 ? -3.932 -1.782 25.762 1.00 73.25 91 GLU A C 1
ATOM 703 O O . GLU A 1 91 ? -2.720 -1.869 25.547 1.00 73.25 91 GLU A O 1
ATOM 708 N N . THR A 1 92 ? -4.820 -2.095 24.815 1.00 72.19 92 THR A N 1
ATOM 709 C CA . THR A 1 92 ? -4.423 -2.578 23.485 1.00 72.19 92 THR A CA 1
ATOM 710 C C . THR A 1 92 ? -3.946 -1.460 22.556 1.00 72.19 92 THR A C 1
ATOM 712 O O . THR A 1 92 ? -3.346 -1.733 21.510 1.00 72.19 92 THR A O 1
ATOM 715 N N . LEU A 1 93 ? -4.103 -0.192 22.954 1.00 75.88 93 LEU A N 1
ATOM 716 C CA . LEU A 1 93 ? -3.627 0.971 22.205 1.00 75.88 93 LEU A CA 1
ATOM 717 C C . LEU A 1 93 ? -2.100 1.000 22.064 1.00 75.88 93 LEU A C 1
ATOM 719 O O . LEU A 1 93 ? -1.58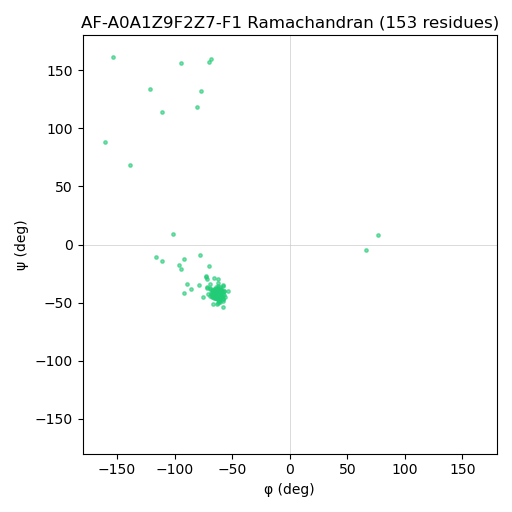3 1.406 21.019 1.00 75.88 93 LEU A O 1
ATOM 723 N N . GLU A 1 94 ? -1.359 0.597 23.098 1.00 77.31 94 GLU A N 1
ATOM 724 C CA . GLU A 1 94 ? 0.105 0.542 23.030 1.00 77.31 94 GLU A CA 1
ATOM 725 C C . GLU A 1 94 ? 0.581 -0.571 22.098 1.00 77.31 94 GLU A C 1
ATOM 727 O O . GLU A 1 94 ? 1.427 -0.329 21.233 1.00 77.31 94 GLU A O 1
ATOM 732 N N . ALA A 1 95 ? -0.031 -1.755 22.198 1.00 74.94 95 ALA A N 1
ATOM 733 C CA . ALA A 1 95 ? 0.227 -2.868 21.289 1.00 74.94 95 ALA A CA 1
ATOM 734 C C . ALA A 1 95 ? -0.085 -2.485 19.832 1.00 74.94 95 ALA A C 1
ATOM 736 O O . ALA A 1 95 ? 0.698 -2.769 18.926 1.00 74.94 95 ALA A O 1
ATOM 737 N N . PHE A 1 96 ? -1.176 -1.751 19.604 1.00 76.94 96 PHE A N 1
ATOM 738 C CA . PHE A 1 96 ? -1.519 -1.195 18.298 1.00 76.94 96 PHE A CA 1
ATOM 739 C C . PHE A 1 96 ? -0.476 -0.203 17.779 1.00 76.94 96 PHE A C 1
ATOM 741 O O . PHE A 1 96 ? -0.065 -0.288 16.620 1.00 76.94 96 PHE A O 1
ATOM 748 N N . LYS A 1 97 ? -0.026 0.743 18.613 1.00 79.50 97 LYS A N 1
ATOM 749 C CA . LYS A 1 97 ? 1.019 1.705 18.227 1.00 79.50 97 LYS A CA 1
ATOM 750 C C . LYS A 1 97 ? 2.307 0.979 17.846 1.00 79.50 97 LYS A C 1
ATOM 752 O O . LYS A 1 97 ? 2.903 1.316 16.824 1.00 79.50 97 LYS A O 1
ATOM 757 N N . ALA A 1 98 ? 2.708 -0.025 18.626 1.00 80.06 98 ALA A N 1
ATOM 758 C CA . ALA A 1 98 ? 3.874 -0.851 18.333 1.00 80.06 98 ALA A CA 1
ATOM 759 C C . ALA A 1 98 ? 3.716 -1.596 16.996 1.00 80.06 98 ALA A C 1
ATOM 761 O O . ALA A 1 98 ? 4.583 -1.472 16.129 1.00 80.06 98 ALA A O 1
ATOM 762 N N . ALA A 1 99 ? 2.576 -2.260 16.783 1.00 76.38 99 ALA A N 1
ATOM 763 C CA . ALA A 1 99 ? 2.271 -2.970 15.542 1.00 76.38 99 ALA A CA 1
ATOM 764 C C . ALA A 1 99 ? 2.257 -2.034 14.322 1.00 76.38 99 ALA A C 1
ATOM 766 O O . ALA A 1 99 ? 2.801 -2.366 13.271 1.00 76.38 99 ALA A O 1
ATOM 767 N N . LYS A 1 100 ? 1.706 -0.822 14.458 1.00 78.06 100 LYS A N 1
ATOM 768 C CA . LYS A 1 100 ? 1.709 0.189 13.392 1.00 78.06 100 LYS A CA 1
ATOM 769 C C . LYS A 1 100 ? 3.123 0.669 13.056 1.00 78.06 100 LYS A C 1
ATOM 771 O O . LYS A 1 100 ? 3.459 0.814 11.883 1.00 78.06 100 LYS A O 1
ATOM 776 N N . ILE A 1 101 ? 3.967 0.901 14.063 1.00 81.75 101 ILE A N 1
ATOM 777 C CA . ILE A 1 101 ? 5.369 1.296 13.857 1.00 81.75 101 ILE A CA 1
ATOM 778 C C . ILE A 1 101 ? 6.142 0.182 13.148 1.00 81.75 101 ILE A C 1
ATOM 780 O O . ILE A 1 101 ? 6.915 0.450 12.226 1.00 81.75 101 ILE A O 1
ATOM 784 N N . GLU A 1 102 ? 5.944 -1.065 13.568 1.00 78.75 102 GLU A N 1
ATOM 785 C CA . GLU A 1 102 ? 6.557 -2.228 12.932 1.00 78.75 102 GLU A CA 1
ATOM 786 C C . GLU A 1 102 ? 6.102 -2.369 11.476 1.00 78.75 102 GLU A C 1
ATOM 788 O O . GLU A 1 102 ? 6.931 -2.511 10.576 1.00 78.75 102 GLU A O 1
ATOM 793 N N . GLN A 1 103 ? 4.808 -2.197 11.219 1.00 72.50 103 GLN A N 1
ATOM 794 C CA . GLN A 1 103 ? 4.244 -2.209 9.877 1.00 72.50 103 GLN A CA 1
ATOM 795 C C . GLN A 1 103 ? 4.821 -1.092 8.990 1.00 72.50 103 GLN A C 1
ATOM 797 O O . GLN A 1 103 ? 5.186 -1.332 7.837 1.00 72.50 103 GLN A O 1
ATOM 802 N N . GLU A 1 104 ? 4.955 0.134 9.504 1.00 79.44 104 GLU A N 1
ATOM 803 C CA . GLU A 1 104 ? 5.583 1.236 8.768 1.00 79.44 104 GLU A CA 1
ATOM 804 C C . GLU A 1 104 ? 7.057 0.952 8.454 1.00 79.44 104 GLU A C 1
ATOM 806 O O . GLU A 1 104 ? 7.524 1.259 7.349 1.00 79.44 104 GLU A O 1
ATOM 811 N N . ARG A 1 105 ? 7.793 0.335 9.389 1.00 81.06 105 ARG A N 1
ATOM 812 C CA . ARG A 1 105 ? 9.178 -0.103 9.160 1.00 81.06 105 ARG A CA 1
ATOM 813 C C . ARG A 1 105 ? 9.246 -1.162 8.068 1.00 81.06 105 ARG A C 1
ATOM 815 O O . ARG A 1 105 ? 9.977 -0.953 7.099 1.00 81.06 105 ARG A O 1
ATOM 822 N N . ALA A 1 106 ? 8.447 -2.222 8.168 1.00 74.81 106 ALA A N 1
ATOM 823 C CA . ALA A 1 106 ? 8.379 -3.289 7.172 1.00 74.81 106 ALA A CA 1
ATOM 824 C C . ALA A 1 106 ? 8.028 -2.732 5.783 1.00 74.81 106 ALA A C 1
ATOM 826 O O . ALA A 1 106 ? 8.686 -3.035 4.787 1.00 74.81 106 ALA A O 1
ATOM 827 N N . ARG A 1 107 ? 7.065 -1.804 5.712 1.00 71.44 107 ARG A N 1
ATOM 828 C CA . ARG A 1 107 ? 6.701 -1.115 4.469 1.00 71.44 107 ARG A CA 1
ATOM 829 C C . ARG A 1 107 ? 7.860 -0.300 3.899 1.00 71.44 107 ARG A C 1
ATOM 831 O O . ARG A 1 107 ? 8.111 -0.332 2.694 1.00 71.44 107 ARG A O 1
ATOM 838 N N . LYS A 1 108 ? 8.582 0.440 4.743 1.00 80.75 108 LYS A N 1
ATOM 839 C CA . LYS A 1 108 ? 9.746 1.235 4.327 1.00 80.75 108 LYS A CA 1
ATOM 840 C C . LYS A 1 108 ? 10.878 0.347 3.814 1.00 80.75 108 LYS A C 1
ATOM 842 O O . LYS A 1 108 ? 11.540 0.710 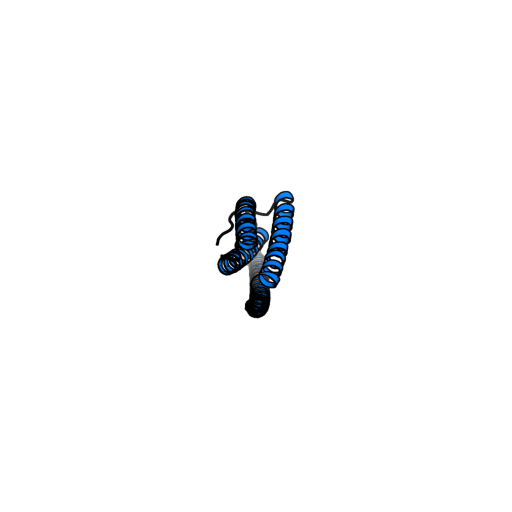2.841 1.00 80.75 108 LYS A O 1
ATOM 847 N N . GLU A 1 109 ? 11.102 -0.800 4.441 1.00 79.56 109 GLU A N 1
ATOM 848 C CA . GLU A 1 109 ? 12.078 -1.792 3.991 1.00 79.56 109 GLU A CA 1
ATOM 849 C C . GLU A 1 109 ? 11.678 -2.421 2.661 1.00 79.56 109 GLU A C 1
ATOM 851 O O . GLU A 1 109 ? 12.493 -2.444 1.738 1.00 79.56 109 GLU A O 1
ATOM 856 N N . HIS A 1 110 ? 10.413 -2.806 2.501 1.00 73.94 110 HIS A N 1
ATOM 857 C CA . HIS A 1 110 ? 9.887 -3.320 1.238 1.00 73.94 110 HIS A CA 1
ATOM 858 C C . HIS A 1 110 ? 10.065 -2.315 0.094 1.00 73.94 110 HIS A C 1
ATOM 860 O O . HIS A 1 110 ? 10.621 -2.642 -0.955 1.00 73.94 110 HIS A O 1
ATOM 866 N N . LEU A 1 111 ? 9.722 -1.042 0.318 1.00 75.62 111 LEU A N 1
ATOM 867 C CA . LEU A 1 111 ? 9.948 0.027 -0.662 1.00 75.62 111 LEU A CA 1
ATOM 868 C C . LEU A 1 111 ? 11.436 0.208 -1.005 1.00 75.62 111 LEU A C 1
ATOM 870 O O . LEU A 1 111 ? 11.781 0.420 -2.171 1.00 75.62 111 LEU A O 1
ATOM 874 N N . ARG A 1 112 ? 12.336 0.094 -0.018 1.00 81.94 112 ARG A N 1
ATOM 875 C CA . ARG A 1 112 ? 13.791 0.128 -0.252 1.00 81.94 112 ARG A CA 1
ATOM 876 C C . ARG A 1 112 ? 14.255 -1.058 -1.097 1.00 81.94 112 ARG A C 1
ATOM 878 O O . ARG A 1 112 ? 15.074 -0.859 -1.992 1.00 81.94 112 ARG A O 1
ATOM 885 N N . LEU A 1 113 ? 13.743 -2.263 -0.849 1.00 78.44 113 LEU A N 1
ATOM 886 C CA . LEU A 1 113 ? 14.067 -3.460 -1.631 1.00 78.44 113 LEU A CA 1
ATOM 887 C C . LEU A 1 113 ? 13.591 -3.328 -3.081 1.00 78.44 113 LEU A C 1
ATOM 889 O O . LEU A 1 113 ? 14.352 -3.619 -4.003 1.00 78.44 113 LEU A O 1
ATOM 893 N N . ILE A 1 114 ? 12.378 -2.818 -3.298 1.00 78.06 114 ILE A N 1
ATOM 894 C CA . ILE A 1 114 ? 11.843 -2.545 -4.640 1.00 78.06 114 ILE A CA 1
ATOM 895 C C . ILE A 1 114 ? 12.718 -1.522 -5.373 1.00 78.06 114 ILE A C 1
ATOM 897 O O . ILE A 1 114 ? 13.083 -1.733 -6.530 1.00 78.06 114 ILE A O 1
ATOM 901 N N . ALA A 1 115 ? 13.116 -0.439 -4.698 1.00 78.56 115 ALA A N 1
ATOM 902 C CA . ALA A 1 115 ? 13.999 0.569 -5.278 1.00 78.56 115 ALA A CA 1
ATOM 903 C C . ALA A 1 115 ? 15.384 0.000 -5.641 1.00 78.56 115 ALA A C 1
ATOM 905 O O . ALA A 1 115 ? 15.920 0.336 -6.697 1.00 78.56 115 ALA A O 1
ATOM 906 N N . ARG A 1 116 ? 15.952 -0.883 -4.806 1.00 80.69 116 ARG A N 1
ATOM 907 C CA . ARG A 1 116 ? 17.215 -1.585 -5.099 1.00 80.69 116 ARG A CA 1
ATOM 908 C C . ARG A 1 116 ? 17.090 -2.479 -6.334 1.00 80.69 116 ARG A C 1
ATOM 910 O O . ARG A 1 116 ? 17.864 -2.308 -7.269 1.00 80.69 116 ARG A O 1
ATOM 917 N N . LYS A 1 117 ? 16.057 -3.326 -6.395 1.00 77.50 117 LYS A N 1
ATOM 918 C CA . LYS A 1 117 ? 15.787 -4.193 -7.558 1.00 77.50 117 LYS A CA 1
ATOM 919 C C . LYS A 1 117 ? 15.597 -3.396 -8.850 1.00 77.50 117 LYS A C 1
ATOM 921 O O . LYS A 1 117 ? 16.016 -3.835 -9.918 1.00 77.50 117 LYS A O 1
ATOM 926 N N . LYS A 1 118 ? 14.977 -2.214 -8.770 1.00 72.75 118 LYS A N 1
ATOM 927 C CA . LYS A 1 118 ? 14.826 -1.326 -9.928 1.00 72.75 118 LYS A CA 1
ATOM 928 C C . LYS A 1 118 ? 16.182 -0.818 -10.433 1.00 72.75 118 LYS A C 1
ATOM 930 O O . LYS A 1 118 ? 16.434 -0.896 -11.631 1.00 72.75 118 LYS A O 1
ATOM 935 N N . LYS A 1 119 ? 17.061 -0.368 -9.531 1.00 74.69 119 LYS A N 1
ATOM 936 C CA . LYS A 1 119 ? 18.419 0.080 -9.888 1.00 74.69 119 LYS A CA 1
ATOM 937 C C . LYS A 1 119 ? 19.253 -1.036 -10.515 1.00 74.69 119 LYS A C 1
ATOM 939 O O . LYS A 1 119 ? 19.930 -0.802 -11.507 1.00 74.69 119 LYS A O 1
ATOM 944 N N . GLU A 1 120 ? 19.177 -2.250 -9.977 1.00 73.62 120 GLU A N 1
ATOM 945 C CA . GLU A 1 120 ? 19.875 -3.413 -10.543 1.00 73.62 120 GLU A CA 1
ATOM 946 C C . GLU A 1 120 ? 19.413 -3.710 -11.975 1.00 73.62 120 GLU A C 1
ATOM 948 O O . GLU A 1 120 ? 20.241 -3.915 -12.860 1.00 73.62 120 GLU A O 1
ATOM 953 N N . ARG A 1 121 ? 18.100 -3.655 -12.239 1.00 70.81 121 ARG A N 1
ATOM 954 C CA . ARG A 1 121 ? 17.561 -3.804 -13.601 1.00 70.81 121 ARG A CA 1
ATOM 955 C C . ARG A 1 121 ? 18.053 -2.717 -14.555 1.00 70.81 121 ARG A C 1
ATOM 957 O O . ARG A 1 121 ? 18.369 -3.029 -15.698 1.00 70.81 121 ARG A O 1
ATOM 964 N N . GLU A 1 122 ? 18.118 -1.465 -14.107 1.00 68.56 122 GLU A N 1
ATOM 965 C CA . GLU A 1 122 ? 18.632 -0.355 -14.922 1.00 68.56 122 GLU A CA 1
ATOM 966 C C . GLU A 1 122 ? 20.108 -0.564 -15.292 1.00 68.56 122 GLU A C 1
ATOM 968 O O . GLU A 1 122 ? 20.464 -0.422 -16.460 1.00 68.56 122 GLU A O 1
ATOM 973 N N . ILE A 1 123 ? 20.940 -0.998 -14.339 1.00 71.06 123 ILE A N 1
ATOM 974 C CA . ILE A 1 123 ? 22.357 -1.314 -14.583 1.00 71.06 123 ILE A CA 1
ATOM 975 C C . ILE A 1 123 ? 22.498 -2.474 -15.579 1.00 71.06 123 ILE A C 1
ATOM 977 O O . ILE A 1 123 ? 23.300 -2.388 -16.508 1.00 71.06 123 ILE A O 1
ATOM 981 N N . LEU A 1 124 ? 21.701 -3.537 -15.428 1.00 63.81 124 LEU A N 1
ATOM 982 C CA . LEU A 1 124 ? 21.716 -4.680 -16.347 1.00 63.81 124 LEU A CA 1
ATOM 983 C C . LEU A 1 124 ? 21.300 -4.281 -17.770 1.00 63.81 124 LEU A C 1
ATOM 985 O O . LEU A 1 124 ? 21.954 -4.682 -18.731 1.00 63.81 124 LEU A O 1
ATOM 989 N N . MET A 1 125 ? 20.256 -3.457 -17.923 1.00 60.22 125 MET A N 1
ATOM 990 C CA . MET A 1 125 ? 19.873 -2.931 -19.238 1.00 60.22 125 MET A CA 1
ATOM 991 C C . MET A 1 125 ? 20.976 -2.060 -19.837 1.00 60.22 125 MET A C 1
ATOM 993 O O . MET A 1 125 ? 21.264 -2.175 -21.025 1.00 60.22 125 MET A O 1
ATOM 997 N N . GLN A 1 126 ? 21.622 -1.222 -19.026 1.00 57.25 126 GLN A N 1
ATOM 998 C CA . GLN A 1 126 ? 22.715 -0.372 -19.484 1.00 57.25 126 GLN A CA 1
ATOM 999 C C . GLN A 1 126 ? 23.920 -1.202 -19.955 1.00 57.25 126 GLN A C 1
ATOM 1001 O O . GLN A 1 126 ? 24.483 -0.908 -21.007 1.00 57.25 126 GLN A O 1
ATOM 1006 N N . GLN A 1 127 ? 24.281 -2.272 -19.241 1.00 56.41 127 GLN A N 1
ATOM 1007 C CA . GLN A 1 127 ? 25.350 -3.187 -19.655 1.00 56.41 127 GLN A CA 1
ATOM 1008 C C . GLN A 1 127 ? 25.006 -3.945 -20.940 1.00 56.41 127 GLN A C 1
ATOM 1010 O O . GLN A 1 127 ? 25.858 -4.063 -21.819 1.00 56.41 127 GLN A O 1
ATOM 1015 N N . LEU A 1 128 ? 23.763 -4.412 -21.086 1.00 56.38 128 LEU A N 1
ATOM 1016 C CA . LEU A 1 128 ? 23.312 -5.082 -22.307 1.00 56.38 128 LEU A CA 1
ATOM 1017 C C . LEU A 1 128 ? 23.360 -4.134 -23.515 1.00 56.38 128 LEU A C 1
ATOM 1019 O O . LEU A 1 128 ? 23.777 -4.527 -24.601 1.00 56.38 128 LEU A O 1
ATOM 1023 N N . LEU A 1 129 ? 22.973 -2.874 -23.316 1.00 56.72 129 LEU A N 1
ATOM 1024 C CA . LEU A 1 129 ? 22.940 -1.857 -24.364 1.00 56.72 129 LEU A CA 1
ATOM 1025 C C . LEU A 1 129 ? 24.356 -1.438 -24.785 1.00 56.72 129 LEU A C 1
ATOM 1027 O O . LEU A 1 129 ? 24.640 -1.370 -25.978 1.00 56.72 129 LEU A O 1
ATOM 1031 N N . VAL A 1 130 ? 25.272 -1.245 -23.831 1.00 60.75 130 VAL A N 1
ATOM 1032 C CA . VAL A 1 130 ? 26.688 -0.952 -24.118 1.00 60.75 130 VAL A CA 1
ATOM 1033 C C . VAL A 1 130 ? 27.391 -2.159 -24.753 1.00 60.75 130 VAL A C 1
ATOM 1035 O O . VAL A 1 130 ? 28.126 -1.994 -25.726 1.00 60.75 130 VAL A O 1
ATOM 1038 N N . GLY A 1 131 ? 27.136 -3.380 -24.270 1.00 54.53 131 GLY A N 1
ATOM 1039 C CA . GLY A 1 131 ? 27.694 -4.611 -24.839 1.00 54.53 131 GLY A CA 1
ATOM 1040 C C . GLY A 1 131 ? 27.188 -4.898 -26.256 1.00 54.53 131 GLY A C 1
ATOM 1041 O O . GLY A 1 131 ? 27.982 -5.202 -27.146 1.00 54.53 131 GLY A O 1
ATOM 1042 N N . GLY A 1 132 ? 25.886 -4.719 -26.495 1.00 57.25 132 GLY A N 1
ATOM 1043 C CA . GLY A 1 132 ? 25.271 -4.845 -27.816 1.00 57.25 132 GLY A CA 1
ATOM 1044 C C . GLY A 1 132 ? 25.764 -3.784 -28.800 1.00 57.25 132 GLY A C 1
ATOM 1045 O O . GLY A 1 132 ? 26.128 -4.122 -29.924 1.00 57.25 132 GLY A O 1
ATOM 1046 N N . ALA A 1 133 ? 25.861 -2.520 -28.377 1.00 56.84 133 ALA A N 1
ATOM 1047 C CA . ALA A 1 133 ? 26.385 -1.443 -29.218 1.00 56.84 133 ALA A CA 1
ATOM 1048 C C . ALA A 1 133 ? 27.863 -1.661 -29.585 1.00 56.84 133 ALA A C 1
ATOM 1050 O O . ALA A 1 133 ? 28.249 -1.459 -30.735 1.00 56.84 133 ALA A O 1
ATOM 1051 N N . THR A 1 134 ? 28.683 -2.135 -28.642 1.00 62.25 134 THR A N 1
ATOM 1052 C CA . THR A 1 134 ? 30.109 -2.407 -28.885 1.00 62.25 134 THR A CA 1
ATOM 1053 C C . THR A 1 134 ? 30.305 -3.584 -29.845 1.00 62.25 134 THR A C 1
ATOM 1055 O O . THR A 1 134 ? 31.118 -3.492 -30.763 1.00 62.25 134 THR A O 1
ATOM 1058 N N . LEU A 1 135 ? 29.526 -4.663 -29.699 1.00 62.09 135 LEU A N 1
ATOM 1059 C CA . LEU A 1 135 ? 29.549 -5.796 -30.634 1.00 62.09 135 LEU A CA 1
ATOM 1060 C C . LEU A 1 135 ? 29.051 -5.414 -32.030 1.00 62.09 135 LEU A C 1
ATOM 1062 O O . LEU A 1 135 ? 29.619 -5.863 -33.022 1.00 62.09 135 LEU A O 1
ATOM 1066 N N . PHE A 1 136 ? 28.027 -4.565 -32.122 1.00 65.81 136 PHE A N 1
ATOM 1067 C CA . PHE A 1 136 ? 27.492 -4.115 -33.406 1.00 65.81 136 PHE A CA 1
ATOM 1068 C C . PHE A 1 136 ? 28.493 -3.222 -34.153 1.00 65.81 136 PHE A C 1
ATOM 1070 O O . PHE A 1 136 ? 28.764 -3.447 -35.331 1.00 65.81 136 PHE A O 1
ATOM 1077 N N . ILE A 1 137 ? 29.113 -2.260 -33.460 1.00 69.31 137 ILE A N 1
ATOM 1078 C CA . ILE A 1 137 ? 30.143 -1.385 -34.041 1.00 69.31 137 ILE A CA 1
ATOM 1079 C C . ILE A 1 137 ? 31.394 -2.195 -34.416 1.00 69.31 137 ILE A C 1
ATOM 1081 O O . ILE A 1 137 ? 31.892 -2.070 -35.534 1.00 69.31 137 ILE A O 1
ATOM 1085 N N . GLY A 1 138 ? 31.871 -3.074 -33.527 1.00 63.28 138 GLY A N 1
ATOM 1086 C CA . GLY A 1 138 ? 33.015 -3.948 -33.803 1.00 63.28 138 GLY A CA 1
ATOM 1087 C C . GLY A 1 138 ? 32.766 -4.909 -34.971 1.00 63.28 138 GLY A C 1
ATOM 1088 O O . GLY A 1 138 ? 33.644 -5.098 -35.812 1.00 63.28 138 GLY A O 1
ATOM 1089 N N . GLY A 1 139 ? 31.552 -5.458 -35.076 1.00 63.78 139 GLY A N 1
ATOM 1090 C CA . GLY A 1 139 ? 31.137 -6.332 -36.174 1.00 63.78 139 GLY A CA 1
ATOM 1091 C C . GLY A 1 139 ? 31.077 -5.615 -37.524 1.00 63.78 139 GLY A C 1
ATOM 1092 O O . GLY A 1 139 ? 31.574 -6.145 -38.516 1.00 63.78 139 GLY A O 1
ATOM 1093 N N . ILE A 1 140 ? 30.550 -4.385 -37.568 1.00 71.25 140 ILE A N 1
ATOM 1094 C CA . ILE A 1 140 ? 30.528 -3.567 -38.794 1.00 71.25 140 ILE A CA 1
ATOM 1095 C C . ILE A 1 140 ? 31.951 -3.259 -39.275 1.00 71.25 140 ILE A C 1
ATOM 1097 O O . ILE A 1 140 ? 32.237 -3.382 -40.467 1.00 71.25 140 ILE A O 1
ATOM 1101 N N . ILE A 1 141 ? 32.859 -2.907 -38.360 1.00 75.69 141 ILE A N 1
ATOM 1102 C CA . ILE A 1 141 ? 34.260 -2.616 -38.697 1.00 75.69 141 ILE A CA 1
ATOM 1103 C C . ILE A 1 141 ? 34.968 -3.874 -39.219 1.00 75.69 141 ILE A C 1
ATOM 1105 O O . ILE A 1 141 ? 35.684 -3.804 -40.220 1.00 75.69 141 ILE A O 1
ATOM 1109 N N . ALA A 1 142 ? 34.745 -5.032 -38.596 1.00 72.75 142 ALA A N 1
ATOM 1110 C CA . ALA A 1 142 ? 35.349 -6.294 -39.020 1.00 72.75 142 ALA A CA 1
ATOM 1111 C C . ALA A 1 142 ? 34.873 -6.727 -40.418 1.00 72.75 142 ALA A C 1
ATOM 1113 O O . ALA A 1 142 ? 35.692 -7.057 -41.275 1.00 72.75 142 ALA A O 1
ATOM 1114 N N . ILE A 1 143 ? 33.563 -6.656 -40.681 1.00 75.88 143 ILE A N 1
ATOM 1115 C CA . ILE A 1 143 ? 32.986 -6.990 -41.991 1.00 75.88 143 ILE A CA 1
ATOM 1116 C C . ILE A 1 143 ? 33.480 -6.012 -43.066 1.00 75.88 143 ILE A C 1
ATOM 1118 O O . ILE A 1 143 ? 33.897 -6.442 -44.142 1.00 75.88 143 ILE A O 1
ATOM 1122 N N . GLY A 1 144 ? 33.497 -4.707 -42.770 1.00 69.81 144 GLY A N 1
ATOM 1123 C CA . GLY A 1 144 ? 34.003 -3.688 -43.693 1.00 69.81 144 GLY A CA 1
ATOM 1124 C C . GLY A 1 144 ? 35.480 -3.884 -44.045 1.00 69.81 144 GLY A C 1
ATOM 1125 O O . GLY A 1 144 ? 35.860 -3.758 -45.208 1.00 69.81 144 GLY A O 1
ATOM 1126 N N . SER A 1 145 ? 36.302 -4.274 -43.069 1.00 75.06 145 SER A N 1
ATOM 1127 C CA . SER A 1 145 ? 37.732 -4.545 -43.269 1.00 75.06 145 SER A CA 1
ATOM 1128 C C . SER A 1 145 ? 37.968 -5.754 -44.177 1.00 75.06 145 SER A C 1
ATOM 1130 O O . SER A 1 145 ? 38.779 -5.684 -45.098 1.00 75.06 145 SER A O 1
ATOM 1132 N N . ILE A 1 146 ? 37.217 -6.843 -43.975 1.00 77.44 146 ILE A N 1
ATOM 1133 C CA . ILE A 1 146 ? 37.293 -8.042 -44.825 1.00 77.44 146 ILE A CA 1
ATOM 1134 C C . ILE A 1 146 ? 36.861 -7.711 -46.256 1.00 77.44 146 ILE A C 1
ATOM 1136 O O . ILE A 1 146 ? 37.525 -8.112 -47.209 1.00 77.44 146 ILE A O 1
ATOM 1140 N N . PHE A 1 147 ? 35.789 -6.933 -46.421 1.00 78.81 147 PHE A N 1
ATOM 1141 C CA . PHE A 1 147 ? 35.296 -6.539 -47.739 1.00 78.81 147 PHE A CA 1
ATOM 1142 C C . PHE A 1 147 ? 36.314 -5.691 -48.515 1.00 78.81 147 PHE A C 1
ATOM 1144 O O . PHE A 1 147 ? 36.508 -5.896 -49.712 1.00 78.81 147 PHE A O 1
ATOM 1151 N N . ILE A 1 148 ? 37.006 -4.769 -47.835 1.00 78.69 148 ILE A N 1
ATOM 1152 C CA . ILE A 1 148 ? 38.083 -3.971 -48.436 1.00 78.69 148 ILE A CA 1
ATOM 1153 C C . ILE A 1 148 ? 39.254 -4.868 -48.851 1.00 78.69 148 ILE A C 1
ATOM 1155 O O . ILE A 1 148 ? 39.729 -4.743 -49.975 1.00 78.69 148 ILE A O 1
ATOM 1159 N N . ILE A 1 149 ? 39.688 -5.799 -47.997 1.00 77.44 149 ILE A N 1
ATOM 1160 C CA . ILE A 1 149 ? 40.795 -6.717 -48.316 1.00 77.44 149 ILE A CA 1
ATOM 1161 C C . ILE A 1 149 ? 40.448 -7.587 -49.530 1.00 77.44 149 ILE A C 1
ATOM 1163 O O . ILE A 1 149 ? 41.249 -7.681 -50.455 1.00 77.44 149 ILE A O 1
ATOM 1167 N N . VAL A 1 150 ? 39.244 -8.164 -49.575 1.00 78.31 150 VAL A N 1
ATOM 1168 C CA . VAL A 1 150 ? 38.786 -8.975 -50.717 1.00 78.31 150 VAL A CA 1
ATOM 1169 C C . VAL A 1 150 ? 38.724 -8.142 -51.997 1.00 78.31 150 VAL A C 1
ATOM 1171 O O . VAL A 1 150 ? 39.128 -8.614 -53.052 1.00 78.31 150 VAL A O 1
ATOM 1174 N N . LYS A 1 151 ? 38.275 -6.886 -51.921 1.00 74.94 151 LYS A N 1
ATOM 1175 C CA . LYS A 1 151 ? 38.197 -6.001 -53.090 1.00 74.94 151 LYS A CA 1
ATOM 1176 C C . LYS A 1 151 ? 39.569 -5.517 -53.582 1.00 74.94 151 LYS A C 1
ATOM 1178 O O . LYS A 1 151 ? 39.708 -5.227 -54.764 1.00 74.94 151 LYS A O 1
ATOM 1183 N N . VAL A 1 152 ? 40.552 -5.391 -52.691 1.00 77.50 152 VAL A N 1
ATOM 1184 C CA . VAL A 1 152 ? 41.898 -4.883 -53.012 1.00 77.50 152 VAL A CA 1
ATOM 1185 C C . VAL A 1 152 ? 42.858 -5.999 -53.434 1.00 77.50 152 VAL A C 1
ATOM 1187 O O . VAL A 1 152 ? 43.713 -5.758 -54.276 1.00 77.50 152 V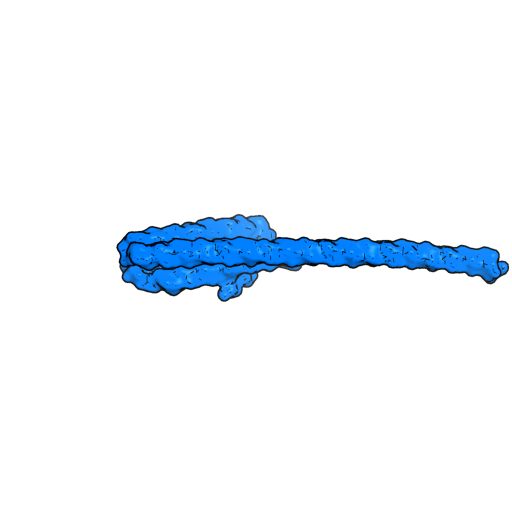AL A O 1
ATOM 1190 N N . PHE A 1 153 ? 42.724 -7.203 -52.871 1.00 70.19 153 PHE A N 1
ATOM 1191 C CA . PHE A 1 153 ? 43.654 -8.321 -53.094 1.00 70.19 153 PHE A CA 1
ATOM 1192 C C . PHE A 1 153 ? 43.031 -9.539 -53.792 1.00 70.19 153 PHE A C 1
ATOM 1194 O O . PHE A 1 153 ? 43.757 -10.457 -54.161 1.00 70.19 153 PHE A O 1
ATOM 1201 N N . GLY A 1 154 ? 41.704 -9.589 -53.929 1.00 58.84 154 GLY A N 1
ATOM 1202 C CA . GLY A 1 154 ? 40.975 -10.679 -54.590 1.00 58.84 154 GLY A CA 1
ATOM 1203 C C . GLY A 1 154 ? 40.512 -10.358 -56.014 1.00 58.84 154 GLY A C 1
ATOM 1204 O O . GLY A 1 154 ? 39.719 -11.123 -56.562 1.00 58.84 154 GLY A O 1
ATOM 1205 N N . GLY A 1 155 ? 40.961 -9.231 -56.577 1.00 50.25 155 GLY A N 1
ATOM 1206 C CA . GLY A 1 155 ? 40.788 -8.844 -57.979 1.00 50.25 155 GLY A CA 1
ATOM 1207 C C . GLY A 1 155 ? 42.100 -8.931 -58.739 1.00 50.25 155 GLY A C 1
ATOM 1208 O O . GLY A 1 155 ? 43.141 -8.609 -58.125 1.00 50.25 155 GLY A O 1
#

Secondary structure (DSSP, 8-state):
----SHHHHHHHHHHHHHHHHHHHHHS--HHHHHHHHHHHHHHHHHHHHHHHH-SSSPPPHHHHHHHHHHHHHHHHHHHHHHHHHHHH-HHHHHHHHHHHHHHHHHHHHHHHHHHHHHHHHHHHHHHHHHHHHHHHHHHHHHHHHHHHHHHHH--

Solvent-accessible surface area (backbone atoms only — not comparable to full-atom values): 8448 Å² total; per-residue (Å²): 111,86,46,91,43,73,65,53,49,49,53,52,52,53,51,48,54,51,48,50,51,49,23,6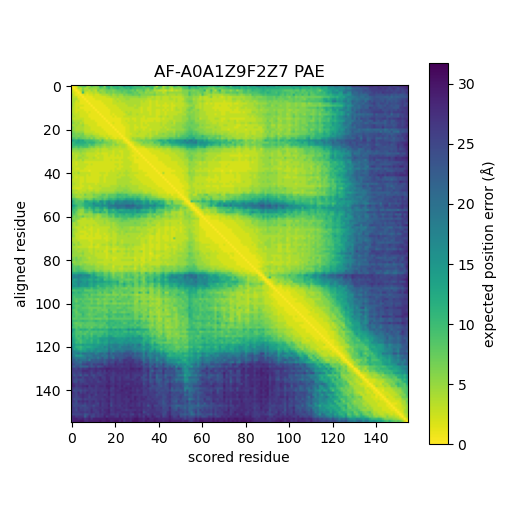5,76,66,63,47,61,51,70,58,46,52,50,52,52,50,42,48,56,51,22,53,51,51,35,51,53,50,32,74,68,33,88,90,54,60,72,51,74,70,51,51,53,50,52,52,51,50,50,55,52,53,58,46,48,58,48,55,51,48,57,43,28,61,74,70,41,58,77,58,39,57,58,48,51,50,52,51,52,51,49,52,49,53,51,53,50,52,52,49,51,52,52,50,56,50,52,53,51,52,52,52,51,49,51,50,51,54,52,51,51,50,52,52,53,52,48,52,53,53,53,53,52,52,54,49,50,47,65,71,69,68,106

Nearest PDB structures (foldseek):
  8hio-assembly1_A  TM=4.721E-01  e=3.344E+00  Mycolicibacterium mucogenicum

Radius of gyration: 26.79 Å; Cα contacts (8 Å, |Δi|>4): 66; chains: 1; bounding box: 64×22×85 Å

Foldseek 3Di:
DADPALVSLVVLLVVLVVQLVVCLVPVPCLVVSLVSLLVSVVNLVVVVLCQVPDPPRHDDPVSVVSSVVSVVSSVVSLVSSLVSCVPSPVVCSVVSVVVVVVSVVVVVVVVVVSVVVVVVVVVVVVVVVVVVVVCVVVVVVVVVVVVVCCVVPVD